Protein AF-A0A374P385-F1 (afdb_monomer)

Solvent-accessible surface area (backbone atoms only — not comparable to full-atom values): 4054 Å² total; per-residue (Å²): 134,89,76,80,86,75,67,74,86,49,57,66,61,53,49,51,53,50,53,53,51,34,56,77,66,69,48,48,67,47,78,79,43,78,45,77,46,97,88,69,47,69,51,69,44,70,49,73,52,82,82,78,78,78,66,76,83,79,78,120

pLDDT: mean 78.95, std 14.26, range [44.59, 92.31]

Foldseek 3Di:
DDDPPPPPPQQVVVVVVVVVVCVVVVWDKDWPDWDQDPVRDIDTDMDTDPPPDDPVVVPD

Radius of gyration: 17.22 Å; Cα contacts (8 Å, |Δi|>4): 46; chains: 1; bounding box: 29×26×55 Å

Sequence (60 aa):
MRFDTTKEADPEQDFTIFCKKL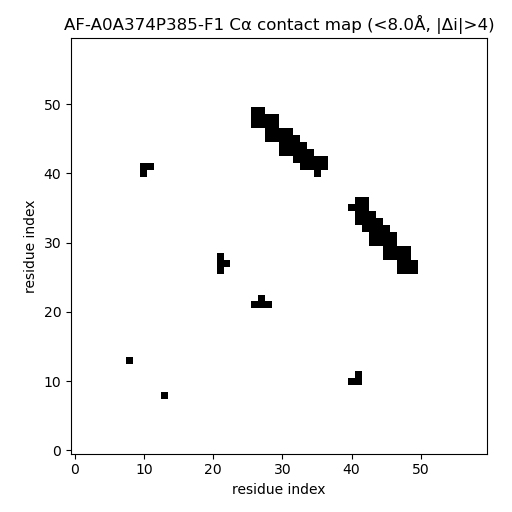EKSSVKYVIEEKTKEADGSLVVKIRKQYNSYSTDGYLQ

Structure (mmCIF, N/CA/C/O backbone):
data_AF-A0A374P385-F1
#
_entry.id   AF-A0A374P385-F1
#
loop_
_atom_site.group_PDB
_atom_site.id
_atom_site.type_symbol
_atom_site.label_atom_id
_atom_site.label_alt_id
_atom_site.label_comp_id
_atom_site.label_asym_id
_atom_site.label_entity_id
_atom_site.label_seq_id
_atom_site.pdbx_PDB_ins_code
_atom_site.Cartn_x
_atom_site.Cartn_y
_atom_site.Cartn_z
_atom_site.occupancy
_atom_site.B_iso_or_equiv
_atom_site.auth_seq_id
_atom_site.auth_comp_id
_atom_site.auth_asym_id
_atom_site.auth_atom_id
_atom_site.pdbx_PDB_model_num
ATOM 1 N N . MET A 1 1 ? -17.169 15.921 -20.838 1.00 48.50 1 MET A N 1
ATOM 2 C CA . MET A 1 1 ? -16.082 15.599 -19.889 1.00 48.50 1 MET A CA 1
ATOM 3 C C . MET A 1 1 ? -14.797 15.507 -20.691 1.00 48.50 1 MET A C 1
ATOM 5 O O . MET A 1 1 ? -14.744 14.688 -21.597 1.00 48.50 1 MET A O 1
ATOM 9 N N . ARG A 1 2 ? -13.827 16.400 -20.462 1.00 44.59 2 ARG A N 1
ATOM 10 C CA . ARG A 1 2 ? -12.485 16.252 -21.042 1.00 44.59 2 ARG A CA 1
ATOM 11 C C . ARG A 1 2 ? -11.728 15.289 -20.138 1.00 44.59 2 ARG A C 1
ATOM 13 O O . ARG A 1 2 ? -11.618 15.552 -18.946 1.00 44.59 2 ARG A O 1
ATOM 20 N N . PHE A 1 3 ? -11.309 14.159 -20.684 1.00 53.88 3 PHE A N 1
ATOM 21 C CA . PHE A 1 3 ? -10.393 13.258 -20.005 1.00 53.88 3 PHE A CA 1
ATOM 22 C C . PHE A 1 3 ? -9.004 13.623 -20.510 1.00 53.88 3 PHE A C 1
ATOM 24 O O . PHE A 1 3 ? -8.729 13.454 -21.695 1.00 53.88 3 PHE A O 1
ATOM 31 N N . ASP A 1 4 ? -8.177 14.199 -19.641 1.00 52.12 4 ASP A N 1
ATOM 32 C CA . ASP A 1 4 ? -6.768 14.436 -19.938 1.00 52.12 4 ASP A CA 1
ATOM 33 C C . ASP A 1 4 ? -6.087 13.078 -20.144 1.00 52.12 4 ASP A C 1
ATOM 35 O O . ASP A 1 4 ? -5.863 12.317 -19.201 1.00 52.12 4 ASP A O 1
ATOM 39 N N . THR A 1 5 ? -5.811 12.746 -21.403 1.00 53.03 5 THR A N 1
ATOM 40 C CA . THR A 1 5 ? -5.165 11.499 -21.839 1.00 53.03 5 THR A CA 1
ATOM 41 C C . THR A 1 5 ? -3.637 11.550 -21.727 1.00 53.03 5 THR A C 1
ATOM 43 O O . THR A 1 5 ? -2.949 10.741 -22.336 1.00 53.03 5 THR A O 1
ATOM 46 N N . THR A 1 6 ? -3.088 12.489 -20.955 1.00 51.94 6 THR A N 1
ATOM 47 C CA . THR A 1 6 ? -1.643 12.706 -20.757 1.00 51.94 6 THR A CA 1
ATOM 48 C C . THR A 1 6 ? -1.166 12.309 -19.363 1.00 51.94 6 THR A C 1
ATOM 50 O O . THR A 1 6 ? -0.163 12.825 -18.877 1.00 51.94 6 THR A O 1
ATOM 53 N N . LYS A 1 7 ? -1.856 11.385 -18.685 1.00 59.28 7 LYS A N 1
ATOM 54 C CA . LYS A 1 7 ? -1.247 10.729 -17.526 1.00 59.28 7 LYS A CA 1
ATOM 55 C C . LYS A 1 7 ? -0.211 9.741 -18.039 1.00 59.28 7 LYS A C 1
ATOM 57 O O . LYS A 1 7 ? -0.550 8.605 -18.358 1.00 59.28 7 LYS A O 1
ATOM 62 N N . GLU A 1 8 ? 1.038 10.188 -18.130 1.00 61.97 8 GLU A N 1
ATOM 63 C CA . GLU A 1 8 ? 2.169 9.278 -17.973 1.00 61.97 8 GLU A CA 1
ATOM 64 C C . GLU A 1 8 ? 1.864 8.427 -16.738 1.00 61.97 8 GLU A C 1
ATOM 66 O O . GLU A 1 8 ? 1.586 8.961 -15.661 1.00 61.97 8 GLU A O 1
ATOM 71 N N . ALA A 1 9 ? 1.746 7.116 -16.929 1.00 67.00 9 ALA A N 1
ATOM 72 C CA . ALA A 1 9 ? 1.399 6.208 -15.853 1.00 67.00 9 ALA A CA 1
ATOM 73 C C . ALA A 1 9 ? 2.591 6.152 -14.893 1.00 67.00 9 ALA A C 1
ATOM 75 O O . ALA A 1 9 ? 3.509 5.370 -15.114 1.00 67.00 9 ALA A O 1
ATOM 76 N N . ASP A 1 10 ? 2.601 7.021 -13.879 1.00 83.12 10 ASP A N 1
ATOM 77 C CA . ASP A 1 10 ? 3.563 6.987 -12.781 1.00 83.12 10 ASP A CA 1
ATOM 78 C C . ASP A 1 10 ? 3.050 6.010 -11.706 1.00 83.12 10 ASP A C 1
ATOM 80 O O . ASP A 1 10 ? 2.133 6.344 -10.939 1.00 83.12 10 ASP A O 1
ATOM 84 N N . PRO A 1 11 ? 3.635 4.801 -11.609 1.00 84.31 11 PRO A N 1
ATOM 85 C CA . PRO A 1 11 ? 3.180 3.783 -10.671 1.00 84.31 11 PRO A CA 1
ATOM 86 C C . PRO A 1 11 ? 3.341 4.224 -9.210 1.00 84.31 11 PRO A C 1
ATOM 88 O O . PRO A 1 11 ? 2.607 3.760 -8.336 1.00 84.31 11 PRO A O 1
ATOM 91 N N . GLU A 1 12 ? 4.280 5.131 -8.916 1.00 87.06 12 GLU A N 1
ATOM 92 C CA . GLU A 1 12 ? 4.496 5.647 -7.563 1.00 87.06 12 GLU A CA 1
ATOM 93 C C . GLU A 1 12 ? 3.427 6.669 -7.173 1.00 87.06 12 GLU A C 1
ATOM 95 O O . GLU A 1 12 ? 2.943 6.669 -6.030 1.00 87.06 12 GLU A O 1
ATOM 100 N N . GLN A 1 13 ? 3.006 7.504 -8.12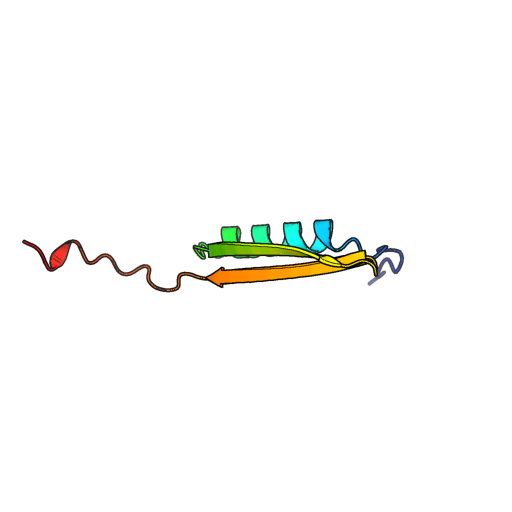4 1.00 88.50 13 GLN A N 1
ATOM 101 C CA . GLN A 1 13 ? 1.900 8.429 -7.919 1.00 88.50 13 GLN A CA 1
ATOM 102 C C . GLN A 1 13 ? 0.582 7.672 -7.707 1.00 88.50 13 GLN A C 1
ATOM 104 O O . GLN A 1 13 ? -0.156 7.972 -6.760 1.00 88.50 13 GLN A O 1
ATOM 109 N N . ASP A 1 14 ? 0.312 6.652 -8.523 1.00 87.81 14 ASP A N 1
ATOM 110 C CA . ASP A 1 14 ? -0.880 5.813 -8.385 1.00 87.81 14 ASP A CA 1
ATOM 111 C C . ASP A 1 14 ? -0.885 5.038 -7.062 1.00 87.81 14 ASP A C 1
ATOM 113 O O . ASP A 1 14 ? -1.904 5.004 -6.357 1.00 87.81 14 ASP A O 1
ATOM 117 N N . PHE A 1 15 ? 0.270 4.509 -6.650 1.00 89.69 15 PHE A N 1
ATOM 118 C CA . PHE A 1 15 ? 0.431 3.881 -5.342 1.00 89.69 15 PHE A CA 1
ATOM 119 C C . PHE A 1 15 ? 0.156 4.860 -4.190 1.00 89.69 15 PHE A C 1
ATOM 121 O O . PHE A 1 15 ? -0.55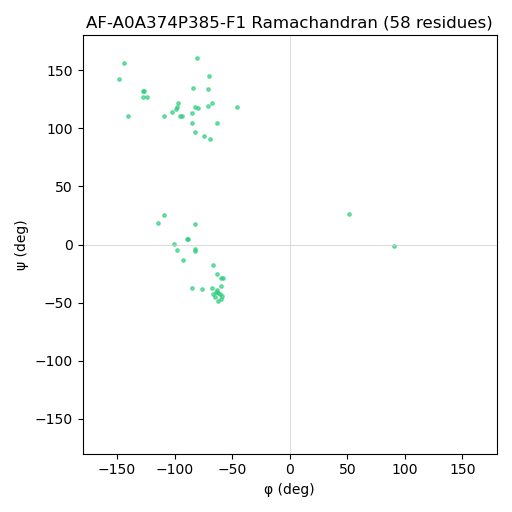9 4.534 -3.239 1.00 89.69 15 PHE A O 1
ATOM 128 N N . THR A 1 16 ? 0.642 6.097 -4.294 1.00 90.31 16 THR A N 1
ATOM 129 C CA . THR A 1 16 ? 0.389 7.141 -3.289 1.00 90.31 16 THR A CA 1
ATOM 130 C C . THR A 1 16 ? -1.101 7.472 -3.183 1.00 90.31 16 THR A C 1
ATOM 132 O O . THR A 1 16 ? -1.641 7.624 -2.083 1.00 90.31 16 THR A O 1
ATOM 135 N N . ILE A 1 17 ? -1.801 7.561 -4.318 1.00 91.81 17 ILE A N 1
ATOM 136 C CA . ILE A 1 17 ? -3.252 7.782 -4.349 1.00 91.81 17 ILE A CA 1
ATOM 137 C C . ILE A 1 17 ? -3.988 6.603 -3.701 1.00 91.81 17 ILE A C 1
ATOM 139 O O . ILE A 1 17 ? -4.962 6.814 -2.972 1.00 91.81 17 ILE A O 1
ATOM 143 N N . PHE A 1 18 ? -3.529 5.374 -3.934 1.00 90.00 18 PHE A N 1
ATOM 144 C CA . PHE A 1 18 ? -4.096 4.180 -3.316 1.00 90.00 18 PHE A CA 1
ATOM 145 C C . PHE A 1 18 ? -3.949 4.193 -1.786 1.00 90.00 18 PHE A C 1
ATOM 147 O O . PHE A 1 18 ? -4.950 4.028 -1.085 1.00 90.00 18 PHE A O 1
ATOM 154 N N . CYS A 1 19 ? -2.758 4.482 -1.255 1.00 90.38 19 CYS A N 1
ATOM 155 C CA . CYS A 1 19 ? -2.529 4.600 0.192 1.00 90.38 19 CYS A CA 1
ATOM 156 C C . CYS A 1 19 ? -3.420 5.678 0.831 1.00 90.38 19 CYS A C 1
ATOM 158 O O . CYS A 1 19 ? -4.104 5.409 1.820 1.00 90.38 19 CYS A O 1
ATOM 160 N N . LYS A 1 20 ? -3.539 6.854 0.196 1.00 92.00 20 LYS A N 1
ATOM 161 C CA . LYS A 1 20 ? -4.448 7.925 0.649 1.00 92.00 20 LYS A CA 1
ATOM 162 C C . LYS A 1 20 ? -5.915 7.484 0.695 1.00 92.00 20 LYS A C 1
ATOM 164 O O . LYS A 1 20 ? -6.667 7.920 1.565 1.00 92.00 20 LYS A O 1
ATOM 169 N N . LYS A 1 21 ? -6.361 6.633 -0.237 1.00 91.25 21 LYS A N 1
ATOM 170 C CA . LYS A 1 21 ? -7.725 6.070 -0.213 1.00 91.25 21 LYS A CA 1
ATOM 171 C C . LYS A 1 21 ? -7.926 5.112 0.966 1.00 91.25 21 LYS A C 1
ATOM 173 O O . LYS A 1 21 ? -9.004 5.122 1.561 1.00 91.25 21 LYS A O 1
ATOM 178 N N . LEU A 1 22 ? -6.914 4.315 1.316 1.00 89.06 22 LEU A N 1
ATOM 179 C CA . LEU A 1 22 ? -6.971 3.424 2.481 1.00 89.06 22 LEU A CA 1
ATOM 180 C C . LEU A 1 22 ? -7.033 4.207 3.794 1.00 89.06 22 LEU A C 1
ATOM 182 O O . LEU A 1 22 ? -7.869 3.894 4.640 1.00 89.06 22 LEU A O 1
ATOM 186 N N . GLU A 1 23 ? -6.233 5.267 3.919 1.00 87.75 23 GLU A N 1
ATOM 187 C CA . GLU A 1 23 ? -6.255 6.175 5.073 1.00 87.75 23 GLU A CA 1
ATOM 188 C C . GLU A 1 23 ? -7.623 6.841 5.247 1.00 87.75 23 GLU A C 1
ATOM 190 O O . GLU A 1 23 ? -8.195 6.807 6.336 1.00 87.75 23 GLU A O 1
ATOM 195 N N . LYS A 1 24 ? -8.205 7.364 4.157 1.00 91.50 24 LYS A N 1
ATOM 196 C CA . LYS A 1 24 ? -9.570 7.924 4.164 1.00 91.50 24 LYS A CA 1
ATOM 197 C C . LYS A 1 24 ? -10.638 6.915 4.579 1.00 91.50 24 LYS A C 1
ATOM 199 O O . LYS A 1 24 ? -11.660 7.311 5.121 1.00 91.50 24 LYS A O 1
ATOM 204 N N . SER A 1 25 ? -10.407 5.633 4.314 1.00 86.88 25 SER A N 1
ATOM 205 C CA . SER A 1 25 ? -11.322 4.548 4.680 1.00 86.88 25 SER A CA 1
ATOM 206 C C . SER A 1 25 ? -11.056 4.007 6.093 1.00 86.88 25 SER A C 1
ATOM 208 O O . SER A 1 25 ? -11.653 3.005 6.474 1.00 86.88 25 SER A O 1
ATOM 210 N N . SER A 1 26 ? -10.129 4.621 6.846 1.00 85.88 26 SER A N 1
ATOM 211 C CA . SER A 1 26 ? -9.659 4.162 8.164 1.00 85.88 26 SER A CA 1
ATOM 212 C C . SER A 1 26 ? -9.220 2.692 8.183 1.00 85.88 26 SER A C 1
ATOM 214 O O . SER A 1 26 ? -9.253 2.027 9.219 1.00 85.88 26 SER A O 1
ATOM 216 N N . VAL A 1 27 ? -8.786 2.175 7.030 1.00 84.44 27 VAL A N 1
ATOM 217 C CA . VAL A 1 27 ? -8.284 0.809 6.903 1.00 84.44 27 VAL A CA 1
ATOM 218 C C . VAL A 1 27 ? -6.852 0.805 7.405 1.00 84.44 27 VAL A C 1
ATOM 220 O O . VAL A 1 27 ? -5.987 1.455 6.823 1.00 84.44 27 VAL A O 1
ATOM 223 N N . LYS A 1 28 ? -6.580 0.048 8.468 1.00 86.81 28 LYS A N 1
ATOM 224 C CA . LYS A 1 28 ? -5.205 -0.222 8.893 1.00 86.81 28 LYS A CA 1
ATOM 225 C C . LYS A 1 28 ? -4.556 -1.157 7.874 1.00 86.81 28 LYS A C 1
ATOM 227 O O . LYS A 1 28 ? -5.156 -2.150 7.464 1.00 86.81 28 LYS A O 1
ATOM 232 N N . TYR A 1 29 ? -3.339 -0.853 7.446 1.00 89.50 29 TYR A N 1
ATOM 233 C CA . TYR A 1 29 ? -2.602 -1.687 6.500 1.00 89.50 29 TYR A CA 1
ATOM 234 C C . TYR A 1 29 ? -1.110 -1.692 6.819 1.00 89.50 29 TYR A C 1
ATOM 236 O O . TYR A 1 29 ? -0.592 -0.774 7.449 1.00 89.50 29 TYR A O 1
ATOM 244 N N . VAL A 1 30 ? -0.431 -2.747 6.378 1.00 90.81 30 VAL A N 1
ATOM 245 C CA . VAL A 1 30 ? 1.024 -2.894 6.433 1.00 90.81 30 VAL A CA 1
ATOM 246 C C . VAL A 1 30 ? 1.510 -3.213 5.026 1.00 90.81 30 VAL A C 1
ATOM 248 O O . VAL A 1 30 ? 0.943 -4.078 4.356 1.00 90.81 30 VAL A O 1
ATOM 251 N N . ILE A 1 31 ? 2.540 -2.504 4.575 1.00 92.12 31 ILE A N 1
ATOM 252 C CA . ILE A 1 31 ? 3.237 -2.810 3.324 1.00 92.12 31 ILE A CA 1
ATOM 253 C C . ILE A 1 31 ? 4.283 -3.875 3.662 1.00 92.12 31 ILE A C 1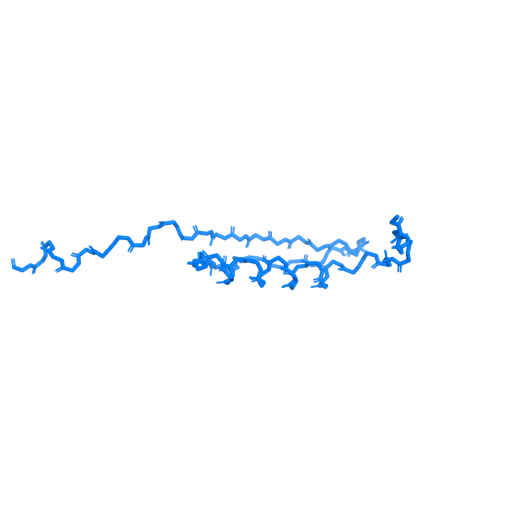
ATOM 255 O O . ILE A 1 31 ? 5.195 -3.609 4.437 1.00 92.12 31 ILE A O 1
ATOM 259 N N . GLU A 1 32 ? 4.105 -5.087 3.141 1.00 90.56 32 GLU A N 1
ATOM 260 C CA . GLU A 1 32 ? 5.028 -6.207 3.366 1.00 90.56 32 GLU A CA 1
ATOM 261 C C . GLU A 1 32 ? 6.195 -6.171 2.377 1.00 90.56 32 GLU A C 1
ATOM 263 O O . GLU A 1 32 ? 7.323 -6.475 2.746 1.00 90.56 32 GLU A O 1
ATOM 268 N N . GLU A 1 33 ? 5.929 -5.777 1.133 1.00 90.44 33 GLU A N 1
ATOM 269 C CA . GLU A 1 33 ? 6.940 -5.716 0.082 1.00 90.44 33 GLU A CA 1
ATOM 270 C C . GLU A 1 33 ? 6.613 -4.588 -0.897 1.00 90.44 33 GLU A C 1
ATOM 272 O O . GLU A 1 33 ? 5.443 -4.345 -1.205 1.00 90.44 33 GLU A O 1
ATOM 277 N N . LYS A 1 34 ? 7.647 -3.900 -1.380 1.00 91.62 34 LYS A N 1
ATOM 278 C CA . LYS A 1 34 ? 7.557 -2.899 -2.443 1.00 91.62 34 LYS A CA 1
ATOM 279 C C . LYS A 1 34 ? 8.779 -3.062 -3.340 1.00 91.62 34 LYS A C 1
ATOM 281 O O . LYS A 1 34 ? 9.883 -2.716 -2.928 1.00 91.62 34 LYS A O 1
ATOM 286 N N . THR A 1 35 ? 8.560 -3.540 -4.556 1.00 91.06 35 THR A N 1
ATOM 287 C CA . THR A 1 35 ? 9.626 -3.850 -5.509 1.00 91.06 35 THR A CA 1
ATOM 288 C C . THR A 1 35 ? 9.344 -3.144 -6.826 1.00 91.06 35 THR A C 1
ATOM 290 O O . THR A 1 35 ? 8.222 -3.170 -7.329 1.00 91.06 35 THR A O 1
ATOM 293 N N . LYS A 1 36 ? 10.365 -2.477 -7.368 1.00 88.81 36 LYS A N 1
ATOM 294 C CA . LYS A 1 36 ? 10.324 -1.888 -8.707 1.00 88.81 36 LYS A CA 1
A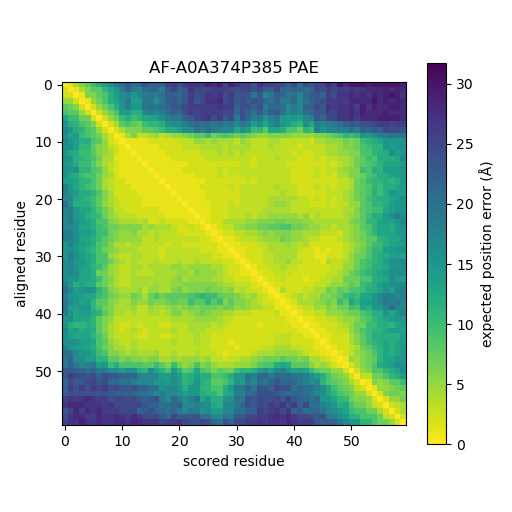TOM 295 C C . LYS A 1 36 ? 11.001 -2.863 -9.658 1.00 88.81 36 LYS A C 1
ATOM 297 O O . LYS A 1 36 ? 12.167 -3.200 -9.457 1.00 88.81 36 LYS A O 1
ATOM 302 N N . GLU A 1 37 ? 10.250 -3.354 -10.627 1.00 88.75 37 GLU A N 1
ATOM 303 C CA . GLU A 1 37 ? 10.744 -4.297 -11.621 1.00 88.75 37 GLU A CA 1
ATOM 304 C C . GLU A 1 37 ? 11.511 -3.559 -12.729 1.00 88.75 37 GLU A C 1
ATOM 306 O O . GLU A 1 37 ? 11.421 -2.337 -12.887 1.00 88.75 37 GLU A O 1
ATOM 311 N N . ALA A 1 38 ? 12.339 -4.300 -13.470 1.00 84.75 38 ALA A N 1
ATOM 312 C CA . ALA A 1 38 ? 13.239 -3.737 -14.482 1.00 84.75 38 ALA A CA 1
ATOM 313 C C . ALA A 1 38 ? 12.500 -3.118 -15.685 1.00 84.75 38 ALA A C 1
ATOM 315 O O . ALA A 1 38 ? 13.077 -2.325 -16.424 1.00 84.75 38 ALA A O 1
ATOM 316 N N . ASP A 1 39 ? 11.230 -3.473 -15.865 1.00 83.25 39 ASP A N 1
ATOM 317 C CA . ASP A 1 39 ? 10.310 -2.933 -16.867 1.00 83.25 39 ASP A CA 1
ATOM 318 C C . ASP A 1 39 ? 9.661 -1.600 -16.438 1.00 83.25 39 ASP A C 1
ATOM 320 O O . ASP A 1 39 ? 8.938 -0.986 -17.220 1.00 83.25 39 ASP A O 1
ATOM 324 N N . GLY A 1 40 ? 9.927 -1.135 -15.210 1.00 79.19 40 GLY A N 1
ATOM 325 C CA . GLY A 1 40 ? 9.330 0.068 -14.635 1.00 79.19 40 GLY A CA 1
ATOM 326 C C . GLY A 1 40 ? 8.037 -0.179 -13.853 1.00 79.19 40 GLY A C 1
ATOM 327 O O . GLY A 1 40 ? 7.507 0.772 -13.275 1.00 79.19 40 GLY A O 1
ATOM 328 N N . SER A 1 41 ? 7.557 -1.423 -13.773 1.00 82.50 41 SER A N 1
ATOM 329 C CA . SER A 1 41 ? 6.380 -1.802 -12.990 1.00 82.50 41 SER A CA 1
ATOM 330 C C . SER A 1 41 ? 6.658 -1.721 -11.486 1.00 82.50 41 SER A C 1
ATOM 332 O O . SER A 1 41 ? 7.761 -2.000 -11.010 1.00 82.50 41 SER A O 1
ATOM 334 N N . LEU A 1 42 ? 5.644 -1.334 -10.707 1.00 88.31 42 LEU A N 1
ATOM 335 C CA . LEU A 1 42 ? 5.712 -1.318 -9.246 1.00 88.31 42 LEU A CA 1
ATOM 336 C C . LEU A 1 42 ? 4.837 -2.435 -8.673 1.00 88.31 42 LEU A C 1
ATOM 338 O O . LEU A 1 42 ? 3.609 -2.355 -8.706 1.00 88.31 42 LEU A O 1
ATOM 342 N N . VAL A 1 43 ? 5.478 -3.446 -8.094 1.00 89.44 43 VAL A N 1
ATOM 343 C CA . VAL A 1 43 ? 4.814 -4.560 -7.416 1.00 89.44 43 VAL A CA 1
ATOM 344 C C . VAL A 1 43 ? 4.797 -4.278 -5.918 1.00 89.44 43 VAL A C 1
ATOM 346 O O . VAL A 1 43 ? 5.841 -4.080 -5.293 1.00 89.44 43 VAL A O 1
ATOM 349 N N . VAL A 1 44 ? 3.602 -4.235 -5.323 1.00 89.81 44 VAL A N 1
ATOM 350 C CA . VAL A 1 44 ? 3.437 -3.975 -3.886 1.00 89.81 44 VAL A CA 1
ATOM 351 C C . VAL A 1 44 ? 2.589 -5.058 -3.241 1.00 89.81 44 VAL A C 1
ATOM 353 O O . VAL A 1 44 ? 1.455 -5.308 -3.650 1.00 89.81 44 VAL A O 1
ATOM 356 N N . LYS A 1 45 ? 3.112 -5.654 -2.170 1.00 92.31 45 LYS A N 1
ATOM 357 C CA . LYS A 1 45 ? 2.385 -6.589 -1.316 1.00 92.31 45 LYS A CA 1
ATOM 358 C C . LYS A 1 45 ? 1.880 -5.854 -0.081 1.00 92.31 45 LYS A C 1
ATOM 360 O O . LYS A 1 45 ? 2.664 -5.355 0.725 1.00 92.31 45 LYS A O 1
ATOM 365 N N . ILE A 1 46 ? 0.560 -5.774 0.069 1.00 91.00 46 ILE A N 1
ATOM 366 C CA . ILE A 1 46 ? -0.089 -5.026 1.151 1.00 91.00 46 ILE A CA 1
ATOM 367 C C . ILE A 1 46 ? -1.012 -5.956 1.919 1.00 91.00 46 ILE A C 1
ATOM 369 O O . ILE A 1 46 ? -1.922 -6.561 1.349 1.00 91.00 46 ILE A O 1
ATOM 373 N N . ARG A 1 47 ? -0.834 -6.000 3.236 1.00 90.25 47 ARG A N 1
ATOM 374 C CA . ARG A 1 47 ? -1.723 -6.706 4.151 1.00 90.25 47 ARG A CA 1
ATOM 375 C C . ARG A 1 47 ? -2.639 -5.709 4.846 1.00 90.25 47 ARG A C 1
ATOM 377 O O . ARG A 1 47 ? -2.189 -4.880 5.634 1.00 90.25 47 ARG A O 1
ATOM 384 N N . LYS A 1 48 ? -3.939 -5.798 4.572 1.00 89.62 48 LYS A N 1
ATOM 385 C CA . LYS A 1 48 ? -4.968 -5.007 5.260 1.00 89.62 48 LYS A CA 1
ATOM 386 C C . LYS A 1 48 ? -5.360 -5.692 6.568 1.00 89.62 48 LYS A C 1
ATOM 388 O O . LYS A 1 48 ? -5.575 -6.901 6.598 1.00 89.62 48 LYS A O 1
ATOM 393 N N . GLN A 1 49 ? -5.457 -4.918 7.639 1.00 83.19 49 GLN A N 1
ATOM 394 C CA . GLN A 1 49 ? -6.020 -5.352 8.910 1.00 83.19 49 GLN A CA 1
ATOM 395 C C . GLN A 1 49 ? -7.498 -4.973 8.943 1.00 83.19 49 GLN A C 1
ATOM 397 O O . GLN A 1 49 ? -7.849 -3.798 9.022 1.00 83.19 49 GLN A O 1
ATOM 402 N N . TYR A 1 50 ? -8.357 -5.987 8.886 1.00 74.81 50 TYR A N 1
ATOM 403 C CA . TYR A 1 50 ? -9.809 -5.823 8.987 1.00 74.81 50 TYR A CA 1
ATOM 404 C C . TYR 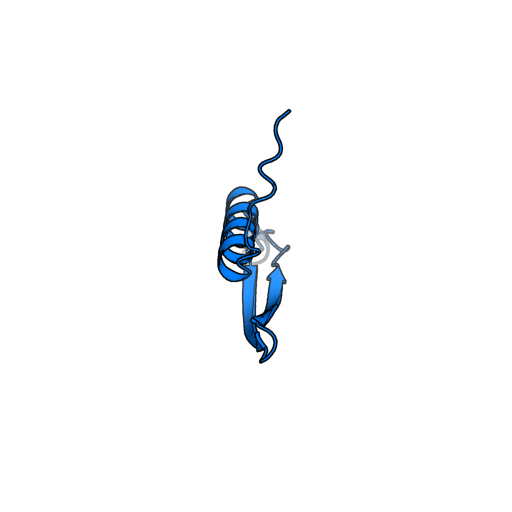A 1 50 ? -10.323 -5.967 10.423 1.00 74.81 50 TYR A C 1
ATOM 406 O O . TYR A 1 50 ? -11.452 -5.589 10.718 1.00 74.81 50 TYR A O 1
ATOM 414 N N . ASN A 1 51 ? -9.485 -6.475 11.329 1.00 70.06 51 ASN A N 1
ATOM 415 C CA . ASN A 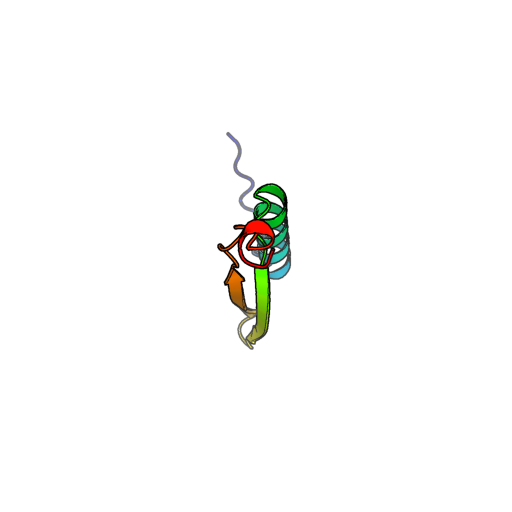1 51 ? -9.840 -6.635 12.729 1.00 70.06 51 ASN A CA 1
ATOM 416 C C . ASN A 1 51 ? -9.636 -5.301 13.451 1.00 70.06 51 ASN A C 1
ATOM 418 O O . ASN A 1 51 ? -8.524 -4.947 13.838 1.00 70.06 51 ASN A O 1
ATOM 422 N N . SER A 1 52 ? -10.724 -4.553 13.603 1.00 61.84 52 SER A N 1
ATOM 423 C CA . SER A 1 52 ? -10.801 -3.363 14.455 1.00 61.84 52 SER A CA 1
ATOM 424 C C . SER A 1 52 ? -11.482 -3.641 15.797 1.00 61.84 52 SER A C 1
ATOM 426 O O . SER A 1 52 ? -11.623 -2.721 16.600 1.00 61.84 52 SER A O 1
ATOM 428 N N . TYR A 1 53 ? -11.915 -4.882 16.050 1.00 64.06 53 TYR A N 1
ATOM 429 C CA . TYR A 1 53 ? -12.659 -5.208 17.261 1.00 64.06 53 TYR A CA 1
ATOM 430 C C . TYR A 1 53 ? -11.743 -5.148 18.484 1.00 64.06 53 TYR A C 1
ATOM 432 O O . TYR A 1 53 ? -10.745 -5.864 18.566 1.00 64.06 53 TYR A O 1
ATOM 440 N N . SER A 1 54 ? -12.087 -4.268 19.420 1.00 60.25 54 SER A N 1
ATOM 441 C CA . SER A 1 54 ? -11.404 -4.155 20.702 1.00 60.25 54 SER A CA 1
ATOM 442 C C . SER A 1 54 ? -11.670 -5.416 21.526 1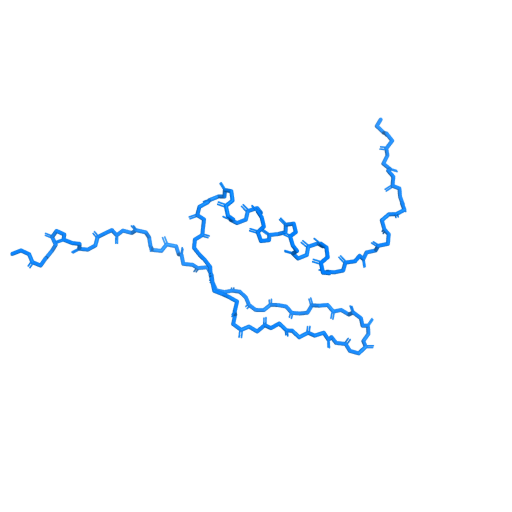.00 60.25 54 SER A C 1
ATOM 444 O O . SER A 1 54 ? -12.824 -5.751 21.786 1.00 60.25 54 SER A O 1
ATOM 446 N N . THR A 1 55 ? -10.620 -6.128 21.933 1.00 63.38 55 THR A N 1
ATOM 447 C CA . THR A 1 55 ? -10.723 -7.273 22.857 1.00 63.38 55 THR A CA 1
ATOM 448 C C . THR A 1 55 ? -10.620 -6.855 24.325 1.00 63.38 55 THR A C 1
ATOM 450 O O . THR A 1 55 ? -10.599 -7.717 25.198 1.00 63.38 55 THR A O 1
ATOM 453 N N . ASP A 1 56 ? -10.562 -5.548 24.598 1.00 64.00 56 ASP A N 1
ATOM 454 C CA . ASP A 1 56 ? -10.310 -4.963 25.924 1.00 64.00 56 ASP A CA 1
ATOM 455 C C . ASP A 1 56 ? -11.342 -5.413 26.979 1.00 64.00 56 ASP A C 1
ATOM 457 O O . ASP A 1 56 ? -11.014 -5.574 28.147 1.00 64.00 56 ASP A O 1
ATOM 461 N N . GLY A 1 57 ? -12.575 -5.728 26.560 1.00 64.12 57 GLY A N 1
ATOM 462 C CA . GLY A 1 57 ? -13.647 -6.189 27.451 1.00 64.12 57 GLY A CA 1
ATOM 463 C C . GLY A 1 57 ? -13.642 -7.680 27.820 1.00 64.12 57 GLY A C 1
ATOM 464 O O . GLY A 1 57 ? -14.480 -8.087 28.616 1.00 64.12 57 GLY A O 1
ATOM 465 N N . TYR A 1 58 ? -12.758 -8.510 27.251 1.00 64.25 58 TYR A N 1
ATOM 466 C CA . TYR A 1 58 ? -12.723 -9.960 27.532 1.00 64.25 58 TYR A CA 1
ATOM 467 C C . TYR A 1 58 ? -11.678 -10.371 28.583 1.00 64.25 58 TYR A C 1
ATOM 469 O O . TYR A 1 58 ? -11.609 -11.546 28.936 1.00 64.25 58 TYR A O 1
ATOM 477 N N . LEU A 1 59 ? -10.857 -9.431 29.061 1.00 67.12 59 LEU A N 1
ATOM 478 C CA . LEU A 1 59 ? -9.744 -9.669 29.994 1.00 67.12 59 LEU A CA 1
ATOM 479 C C . LEU A 1 59 ? -9.948 -9.008 31.370 1.00 67.12 59 LEU A C 1
ATOM 481 O O . LEU A 1 59 ? -8.973 -8.822 32.096 1.00 67.12 59 LEU A O 1
ATOM 485 N N . GLN A 1 60 ? -11.187 -8.642 31.717 1.00 55.16 60 GLN A N 1
ATOM 486 C CA . GLN A 1 60 ? -11.518 -8.071 33.026 1.00 55.16 60 GLN A CA 1
ATOM 487 C C . GLN A 1 60 ? -11.740 -9.149 34.092 1.00 55.16 60 GLN A C 1
ATOM 489 O O . GLN A 1 60 ? -12.371 -10.181 33.765 1.00 55.16 60 GLN A O 1
#

Mean predicted aligned error: 9.77 Å

Nearest PDB structures (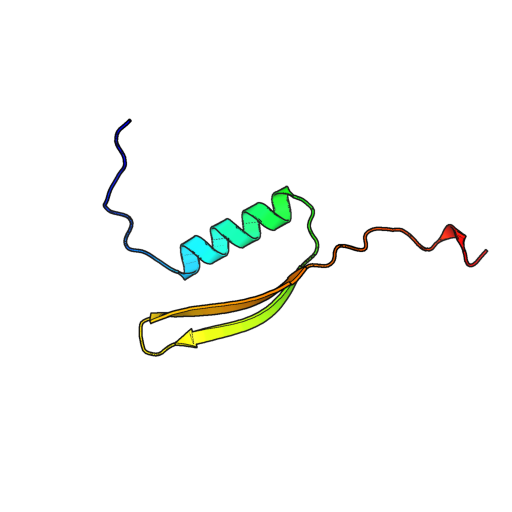foldseek):
  8uce-assembly1_B-2  TM=7.810E-01  e=7.539E-01  Palaeococcus pacificus DY20341
  8ucg-assembly1_B  TM=7.504E-01  e=1.570E+00  Palaeococcus pacificus DY20341
  6nq3-assembly1_C-3  TM=5.799E-01  e=1.202E+00  Homo sapiens
  4rww-assembly1_C  TM=5.612E-01  e=7.779E+00  Listeria monocytogenes EGD-e

Secondary structure (DSSP, 8-state):
----------HHHHHHHHHHHHHHTT-EEEEEEEEE-TTS-EEEEEEEE------GGG--

Organism: NCBI:txid154046